Protein AF-A0A7W9YML4-F1 (afdb_monomer_lite)

Radius of gyration: 13.92 Å; chains: 1; bounding box: 31×34×32 Å

Foldseek 3Di:
DWWFWADDLAPFIKIKDKDFPADDVQKTWIWIWIDGHPRTQDTDGHQIDGPPDDPFLSRLVVLLVLLQAVVNDDPVVCPPHDPSSNVCNVRHSVSSNCLQADPVRDGDRGRPVRTDDD

Structure (mmCIF, N/CA/C/O backbone):
data_AF-A0A7W9YML4-F1
#
_entry.id   AF-A0A7W9YML4-F1
#
loop_
_atom_site.group_PDB
_atom_site.id
_atom_site.type_symbol
_atom_site.label_atom_id
_atom_site.label_alt_id
_atom_site.label_comp_id
_atom_site.label_asym_id
_atom_site.label_entity_id
_atom_site.label_seq_id
_atom_site.pdbx_PDB_ins_code
_atom_site.Cartn_x
_atom_site.Cartn_y
_atom_site.Cartn_z
_atom_site.occupancy
_atom_site.B_iso_or_equiv
_atom_site.auth_seq_id
_atom_site.auth_comp_id
_atom_site.auth_asym_id
_atom_site.auth_atom_id
_atom_site.pdbx_PDB_model_num
ATOM 1 N N . MET A 1 1 ? -2.468 -3.670 -14.581 1.00 91.25 1 MET A N 1
ATOM 2 C CA . MET A 1 1 ? -3.275 -3.411 -13.379 1.00 91.25 1 MET A CA 1
ATOM 3 C C . MET A 1 1 ? -3.252 -4.678 -12.562 1.00 91.25 1 MET A C 1
ATOM 5 O O . MET A 1 1 ? -3.529 -5.729 -13.132 1.00 91.25 1 MET A O 1
ATOM 9 N N . SER A 1 2 ? -2.879 -4.559 -11.294 1.00 96.81 2 SER A N 1
ATOM 10 C CA . SER A 1 2 ? -2.786 -5.661 -10.343 1.00 96.81 2 SER A CA 1
ATOM 11 C C . SER A 1 2 ? -3.450 -5.300 -9.026 1.00 96.81 2 SER A C 1
ATOM 13 O O . SER A 1 2 ? -3.319 -4.171 -8.556 1.00 96.81 2 SER A O 1
ATOM 15 N N . THR A 1 3 ? -4.125 -6.277 -8.438 1.00 98.06 3 THR A N 1
ATOM 16 C CA . THR A 1 3 ? -5.005 -6.145 -7.283 1.00 98.06 3 THR A CA 1
ATOM 17 C C . THR A 1 3 ? -4.518 -7.040 -6.154 1.00 98.06 3 THR A C 1
ATOM 19 O O . THR A 1 3 ? -4.294 -8.243 -6.329 1.00 98.06 3 THR A O 1
ATOM 22 N N . PHE A 1 4 ? -4.395 -6.443 -4.974 1.00 97.94 4 PHE A N 1
ATOM 23 C CA . PHE A 1 4 ? -3.920 -7.074 -3.752 1.00 97.94 4 PHE A CA 1
ATOM 24 C C . PHE A 1 4 ? -4.995 -6.940 -2.678 1.00 97.94 4 PHE A C 1
ATOM 26 O O . PHE A 1 4 ? -5.379 -5.826 -2.319 1.00 97.94 4 PHE A O 1
ATOM 33 N N . PHE A 1 5 ? -5.485 -8.070 -2.174 1.00 98.12 5 PHE A N 1
ATOM 34 C CA . PHE A 1 5 ? -6.494 -8.127 -1.123 1.00 98.12 5 PHE A CA 1
ATOM 35 C C . PHE A 1 5 ? -5.845 -8.524 0.200 1.00 98.12 5 PHE A C 1
ATOM 37 O O . PHE A 1 5 ? -5.348 -9.640 0.358 1.00 98.12 5 PHE A O 1
ATOM 44 N N . ILE A 1 6 ? -5.845 -7.592 1.147 1.00 97.50 6 ILE A N 1
ATOM 45 C CA . ILE A 1 6 ? -5.165 -7.712 2.431 1.00 97.50 6 ILE A CA 1
ATOM 46 C C . ILE A 1 6 ? -6.236 -7.772 3.518 1.00 97.50 6 ILE A C 1
ATOM 48 O O . ILE A 1 6 ? -6.978 -6.815 3.734 1.00 97.50 6 ILE A O 1
ATOM 52 N N . ASP A 1 7 ? -6.325 -8.907 4.201 1.00 96.88 7 ASP A N 1
ATOM 53 C CA . ASP A 1 7 ? -7.326 -9.159 5.237 1.00 96.88 7 ASP A CA 1
ATOM 54 C C . ASP A 1 7 ? -6.679 -9.749 6.495 1.00 96.88 7 ASP A C 1
ATOM 56 O O . ASP A 1 7 ? -5.583 -10.307 6.447 1.00 96.88 7 ASP A O 1
ATOM 60 N N . GLY A 1 8 ? -7.353 -9.605 7.636 1.00 95.38 8 GLY A N 1
ATOM 61 C CA . GLY A 1 8 ? -6.918 -10.157 8.923 1.00 95.38 8 GLY A CA 1
ATOM 62 C C . GLY A 1 8 ? -5.955 -9.284 9.735 1.00 95.38 8 GLY A C 1
ATOM 63 O O . GLY A 1 8 ? -5.650 -9.637 10.873 1.00 95.38 8 GLY A O 1
ATOM 64 N N . PHE A 1 9 ? -5.516 -8.141 9.203 1.00 94.81 9 PHE A N 1
ATOM 65 C CA . PHE A 1 9 ? -4.646 -7.190 9.914 1.00 94.81 9 PHE A CA 1
ATOM 66 C C . PHE A 1 9 ? -5.427 -6.085 10.629 1.00 94.81 9 PHE A C 1
ATOM 68 O O . PHE A 1 9 ? -5.034 -5.614 11.690 1.00 94.81 9 PHE A O 1
ATOM 75 N N . THR A 1 10 ? -6.570 -5.700 10.076 1.00 95.38 10 THR A N 1
ATOM 76 C CA . THR A 1 10 ? -7.428 -4.611 10.551 1.00 95.38 10 THR A CA 1
ATOM 77 C C . THR A 1 10 ? -8.885 -5.077 10.618 1.00 95.38 10 THR A C 1
ATOM 79 O O . THR A 1 10 ? -9.230 -6.093 10.016 1.00 95.38 10 THR A O 1
ATOM 82 N N . PRO A 1 11 ? -9.788 -4.356 11.316 1.00 94.88 11 PRO A N 1
ATOM 83 C CA . PRO A 1 11 ? -11.203 -4.741 11.381 1.00 94.88 11 PRO A CA 1
ATOM 84 C C . PRO A 1 11 ? -11.923 -4.765 10.023 1.00 94.88 11 PRO A C 1
ATOM 86 O O . PRO A 1 11 ? -12.918 -5.470 9.868 1.00 94.88 11 PRO A O 1
ATOM 89 N N . LYS A 1 12 ? -11.450 -3.965 9.061 1.00 94.88 12 LYS A N 1
ATOM 90 C CA . LYS A 1 12 ? -11.873 -3.989 7.656 1.00 94.88 12 LYS A CA 1
ATOM 91 C C . LYS A 1 12 ? -10.714 -4.496 6.809 1.00 94.88 12 LYS A C 1
ATOM 93 O O . LYS A 1 12 ? -9.577 -4.149 7.110 1.00 94.88 12 LYS A O 1
ATOM 98 N N . SER A 1 13 ? -11.014 -5.243 5.754 1.00 97.31 13 SER A N 1
ATOM 99 C CA . SER A 1 13 ? -10.041 -5.605 4.725 1.00 97.31 13 SER A CA 1
ATOM 100 C C . SER A 1 13 ? -9.643 -4.390 3.890 1.00 97.31 13 SER A C 1
ATOM 102 O O . SER A 1 13 ? -10.453 -3.477 3.681 1.00 97.31 13 SER A O 1
ATOM 104 N N . HIS A 1 14 ? -8.448 -4.437 3.316 1.00 98.38 14 HIS A N 1
ATOM 105 C CA . HIS A 1 14 ? -7.938 -3.414 2.416 1.00 98.38 14 HIS A CA 1
ATOM 106 C C . HIS A 1 14 ? -7.674 -3.988 1.035 1.00 98.38 14 HIS A C 1
ATOM 108 O O . HIS A 1 14 ? -7.209 -5.116 0.890 1.00 98.38 14 HIS A O 1
ATOM 114 N N . THR A 1 15 ? -7.974 -3.195 0.013 1.00 98.44 15 THR A N 1
ATOM 115 C CA . THR A 1 15 ? -7.652 -3.539 -1.375 1.00 98.44 15 THR A CA 1
ATOM 116 C C . THR A 1 15 ? -6.696 -2.497 -1.917 1.00 98.44 15 THR A C 1
ATOM 118 O O . THR A 1 15 ? -7.037 -1.316 -1.945 1.00 98.44 15 THR A O 1
ATOM 121 N N . LEU A 1 16 ? -5.507 -2.930 -2.327 1.00 98.44 16 LEU A N 1
ATOM 122 C CA . LEU A 1 16 ? -4.537 -2.100 -3.027 1.00 98.44 16 LEU A CA 1
ATOM 123 C C . LEU A 1 16 ? -4.554 -2.477 -4.506 1.00 98.44 16 LEU A C 1
ATOM 125 O O . LEU A 1 16 ? -4.342 -3.635 -4.861 1.00 98.44 16 LEU A O 1
ATOM 129 N N . ILE A 1 17 ? -4.790 -1.495 -5.364 1.00 98.12 17 ILE A N 1
ATOM 130 C CA . ILE A 1 17 ? -4.689 -1.629 -6.815 1.00 98.12 17 ILE A CA 1
ATOM 131 C C . ILE A 1 17 ? -3.476 -0.827 -7.260 1.00 98.12 17 ILE A C 1
ATOM 133 O O . ILE A 1 17 ? -3.301 0.303 -6.815 1.00 98.12 17 ILE A O 1
ATOM 137 N N . ILE A 1 18 ? -2.656 -1.395 -8.141 1.00 97.44 18 ILE A N 1
ATOM 138 C CA . ILE A 1 18 ? -1.554 -0.690 -8.802 1.00 97.44 18 ILE A CA 1
ATOM 139 C C . ILE A 1 18 ? -1.608 -0.878 -10.315 1.00 97.44 18 ILE A C 1
ATOM 141 O O . ILE A 1 18 ? -2.002 -1.930 -10.829 1.00 97.44 18 ILE A O 1
ATOM 145 N N . GLU A 1 19 ? -1.179 0.130 -11.061 1.00 96.12 19 GLU A N 1
ATOM 146 C CA . GLU A 1 19 ? -1.133 0.073 -12.520 1.00 96.12 19 GLU A CA 1
ATOM 147 C C . GLU A 1 19 ? 0.040 0.899 -13.071 1.00 96.12 19 GLU A C 1
ATOM 149 O O . GLU A 1 19 ? 0.371 1.939 -12.505 1.00 96.12 19 GLU A O 1
ATOM 154 N N . PRO A 1 20 ? 0.698 0.474 -14.168 1.00 95.00 20 PRO A N 1
ATOM 155 C CA . PRO A 1 20 ? 1.682 1.317 -14.837 1.00 95.00 20 PRO A CA 1
ATOM 156 C C . PRO A 1 20 ? 1.059 2.647 -15.293 1.00 95.00 20 PRO A C 1
ATOM 158 O O . PRO A 1 20 ? 0.121 2.662 -16.086 1.00 95.00 20 PRO A O 1
ATOM 161 N N . ALA A 1 21 ? 1.620 3.770 -14.846 1.00 94.38 21 ALA A N 1
ATOM 162 C CA . ALA A 1 21 ? 1.151 5.125 -15.161 1.00 94.38 21 ALA A CA 1
ATOM 163 C C . ALA A 1 21 ? 2.110 5.906 -16.079 1.00 94.38 21 ALA A C 1
ATOM 165 O O . ALA A 1 21 ? 1.881 7.074 -16.397 1.00 94.38 21 ALA A O 1
ATOM 166 N N . GLY A 1 22 ? 3.203 5.278 -16.514 1.00 88.69 22 GLY A N 1
ATOM 167 C CA . GLY A 1 22 ? 4.161 5.848 -17.455 1.00 88.69 22 GLY A CA 1
ATOM 168 C C . GLY A 1 22 ? 5.595 5.454 -17.131 1.00 88.69 22 GLY A C 1
ATOM 169 O O . GLY A 1 22 ? 5.855 4.645 -16.247 1.00 88.69 22 GLY A O 1
ATOM 170 N N . ALA A 1 23 ? 6.545 6.047 -17.848 1.00 83.44 23 ALA A N 1
ATOM 171 C CA . ALA A 1 23 ? 7.966 5.841 -17.604 1.00 83.44 23 ALA A CA 1
ATOM 172 C C . ALA A 1 23 ? 8.741 7.150 -17.775 1.00 83.44 23 ALA A C 1
ATOM 174 O O . ALA A 1 23 ? 8.473 7.941 -18.682 1.00 83.44 23 ALA A O 1
ATOM 175 N N . TYR A 1 24 ? 9.732 7.348 -16.913 1.00 76.19 24 TYR A N 1
ATOM 176 C CA . TYR A 1 24 ? 10.761 8.375 -17.029 1.00 76.19 24 TYR A CA 1
ATOM 177 C C . TYR A 1 24 ? 12.090 7.734 -17.454 1.00 76.19 24 TYR A C 1
ATOM 179 O O . TYR A 1 24 ? 12.273 6.520 -17.330 1.00 76.19 24 TYR A O 1
ATOM 187 N N . PRO A 1 25 ? 13.081 8.518 -17.916 1.00 76.88 25 PRO A N 1
ATOM 188 C CA . PRO A 1 25 ? 14.427 7.995 -18.096 1.00 76.88 25 PRO A CA 1
ATOM 189 C C . PRO A 1 25 ? 14.921 7.361 -16.785 1.00 76.88 25 PRO A C 1
ATOM 191 O O . PRO A 1 25 ? 15.104 8.063 -15.794 1.00 76.88 25 PRO A O 1
ATOM 194 N N . GLN A 1 26 ? 15.154 6.044 -16.806 1.00 84.44 26 GLN A N 1
ATOM 195 C CA . GLN A 1 26 ? 15.640 5.214 -15.688 1.00 84.44 26 GLN A CA 1
ATOM 196 C C . GLN A 1 26 ? 14.614 4.824 -14.603 1.00 84.44 26 GLN A C 1
ATOM 198 O O . GLN A 1 26 ? 15.010 4.153 -13.650 1.00 84.44 26 GLN A O 1
ATOM 203 N N . ARG A 1 27 ? 13.326 5.183 -14.722 1.00 91.94 27 ARG A N 1
ATOM 204 C CA . ARG A 1 27 ? 12.284 4.801 -13.745 1.00 91.94 27 ARG A CA 1
ATOM 205 C C . ARG A 1 27 ? 10.938 4.525 -14.403 1.00 91.94 27 ARG A C 1
ATOM 207 O O . ARG A 1 27 ? 10.614 5.124 -15.424 1.00 91.94 27 ARG A O 1
ATOM 214 N N . GLU A 1 28 ? 10.134 3.684 -13.776 1.00 94.19 28 GLU A N 1
ATOM 215 C CA . GLU A 1 28 ? 8.721 3.498 -14.124 1.00 94.19 28 GLU A CA 1
ATOM 216 C C . GLU A 1 28 ? 7.850 4.220 -13.097 1.00 94.19 28 GLU A C 1
ATOM 218 O O . GLU A 1 28 ? 8.224 4.313 -11.928 1.00 94.19 28 GLU A O 1
ATOM 223 N N . ASN A 1 29 ? 6.718 4.758 -13.544 1.00 95.19 29 ASN A N 1
ATOM 224 C CA . ASN A 1 29 ? 5.708 5.342 -12.673 1.00 95.19 29 ASN A CA 1
ATOM 225 C C . ASN A 1 29 ? 4.511 4.419 -12.576 1.00 95.19 29 ASN A C 1
ATOM 227 O O . ASN A 1 29 ? 4.110 3.796 -13.562 1.00 95.19 29 ASN A O 1
ATOM 231 N N . TRP A 1 30 ? 3.881 4.455 -11.416 1.00 96.75 30 TRP A N 1
ATOM 232 C CA . TRP A 1 30 ? 2.735 3.642 -11.085 1.00 96.75 30 TRP A CA 1
ATOM 233 C C . TRP A 1 30 ? 1.645 4.512 -10.481 1.00 96.75 30 TRP A C 1
ATOM 235 O O . TRP A 1 30 ? 1.917 5.428 -9.698 1.00 96.75 30 TRP A O 1
ATOM 245 N N . SER A 1 31 ? 0.411 4.229 -10.875 1.00 97.50 31 SER A N 1
ATOM 246 C CA . SER A 1 31 ? -0.763 4.661 -10.144 1.00 97.50 31 SER A CA 1
ATOM 247 C C . SER A 1 31 ? -1.098 3.652 -9.065 1.00 97.50 31 SER A C 1
ATOM 249 O O . SER A 1 31 ? -0.752 2.472 -9.164 1.00 97.50 31 SER A O 1
ATOM 251 N N . TYR A 1 32 ? -1.764 4.138 -8.028 1.00 98.12 32 TYR A N 1
ATOM 252 C CA . TYR A 1 32 ? -2.281 3.307 -6.962 1.00 98.12 32 TYR A CA 1
ATOM 253 C C . TYR A 1 32 ? -3.640 3.803 -6.492 1.00 98.12 32 TYR A C 1
ATOM 255 O O . TYR A 1 32 ? -3.930 4.999 -6.548 1.00 98.12 32 TYR A O 1
ATOM 263 N N . GLU A 1 33 ? -4.429 2.873 -5.972 1.00 98.56 33 GLU A N 1
ATOM 264 C CA . GLU A 1 33 ? -5.646 3.132 -5.212 1.00 98.56 33 GLU A CA 1
ATOM 265 C C . GLU A 1 33 ? -5.672 2.201 -3.996 1.0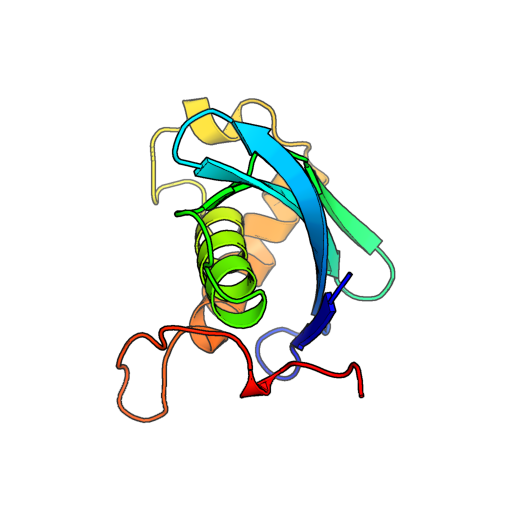0 98.56 33 GLU A C 1
ATOM 267 O O . GLU A 1 33 ? -5.508 0.989 -4.140 1.00 98.56 33 GLU A O 1
ATOM 272 N N . LEU A 1 34 ? -5.866 2.756 -2.798 1.00 98.50 34 LEU A N 1
ATOM 273 C CA . LEU A 1 34 ? -6.022 1.998 -1.559 1.00 98.50 34 LEU A CA 1
ATOM 274 C C . LEU A 1 34 ? -7.430 2.184 -1.005 1.00 98.50 34 LEU A C 1
ATOM 276 O O . LEU A 1 34 ? -7.829 3.296 -0.649 1.00 98.50 34 LEU A O 1
ATOM 280 N N . PHE A 1 35 ? -8.142 1.073 -0.865 1.00 98.50 35 PHE A N 1
ATOM 281 C CA . PHE A 1 35 ? -9.479 1.008 -0.293 1.00 98.50 35 PHE A CA 1
ATOM 282 C C . PHE A 1 35 ? -9.458 0.380 1.105 1.00 98.50 35 PHE A C 1
ATOM 284 O O . PHE A 1 35 ? -8.673 -0.530 1.363 1.00 98.50 35 PHE A O 1
ATOM 291 N N . SER A 1 36 ? -10.356 0.829 1.986 1.00 97.69 36 SER A N 1
ATOM 292 C CA . SER A 1 36 ? -10.710 0.180 3.259 1.00 97.69 36 SER A CA 1
ATOM 293 C C . SER A 1 36 ? -12.186 -0.220 3.216 1.00 97.69 36 SER A C 1
ATOM 295 O O . SER A 1 36 ? -13.080 0.631 3.283 1.00 97.69 36 SER A O 1
ATOM 297 N N . GLY A 1 37 ? -12.461 -1.514 3.041 1.00 95.88 37 GLY A N 1
ATOM 298 C CA . GLY A 1 37 ? -13.758 -1.967 2.528 1.00 95.88 37 GLY A CA 1
ATOM 299 C C . GLY A 1 37 ? -14.050 -1.331 1.162 1.00 95.88 37 GLY A C 1
ATOM 300 O O . GLY A 1 37 ? -13.202 -1.370 0.278 1.00 95.88 37 GLY A O 1
ATOM 301 N N . ASP A 1 38 ? -15.214 -0.694 1.013 1.00 95.62 38 ASP A N 1
ATOM 302 C CA . ASP A 1 38 ? -15.624 -0.010 -0.230 1.00 95.62 38 ASP A CA 1
ATOM 303 C C . ASP A 1 38 ? -15.185 1.469 -0.304 1.00 95.62 38 ASP A C 1
ATOM 305 O O . ASP A 1 38 ? -15.497 2.174 -1.265 1.00 95.62 38 ASP A O 1
ATOM 309 N N . GLN A 1 39 ? -14.503 1.983 0.724 1.00 97.00 39 GLN A N 1
ATOM 310 C CA . GLN A 1 39 ? -14.103 3.388 0.796 1.00 97.00 39 GLN A CA 1
ATOM 311 C C . GLN A 1 39 ? -12.702 3.579 0.214 1.00 97.00 39 GLN A C 1
ATOM 313 O O . GLN A 1 39 ? -11.741 3.039 0.756 1.00 97.00 39 GLN A O 1
ATOM 318 N N . LEU A 1 40 ? -12.578 4.395 -0.837 1.00 97.94 40 LEU A N 1
ATOM 319 C CA . LEU A 1 40 ? -11.284 4.859 -1.343 1.00 97.94 40 LEU A CA 1
ATOM 320 C C . LEU A 1 40 ? -10.647 5.818 -0.329 1.00 97.94 40 LEU A C 1
ATOM 322 O O . LEU A 1 40 ? -11.258 6.823 0.035 1.00 97.94 40 LEU A O 1
ATOM 326 N N . ILE A 1 41 ? -9.433 5.504 0.118 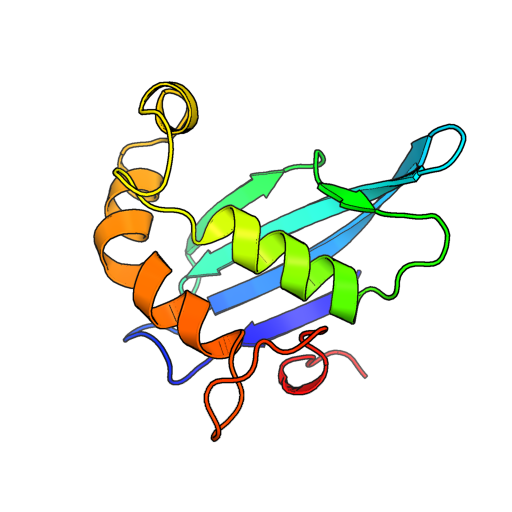1.00 97.88 41 ILE A N 1
ATOM 327 C CA . ILE A 1 41 ? -8.692 6.289 1.113 1.00 97.88 41 ILE A CA 1
ATOM 328 C C . ILE A 1 41 ? -7.576 7.081 0.441 1.00 97.88 41 ILE A C 1
ATOM 330 O O . ILE A 1 41 ? -7.479 8.293 0.622 1.00 97.88 41 ILE A O 1
ATOM 334 N N . PHE A 1 42 ? -6.750 6.415 -0.364 1.00 97.94 42 PHE A N 1
ATOM 335 C CA . PHE A 1 42 ? -5.657 7.055 -1.089 1.00 97.94 42 PHE A CA 1
ATOM 336 C C . PHE A 1 42 ? -5.708 6.696 -2.562 1.00 97.94 42 PHE A C 1
ATOM 338 O O . PHE A 1 42 ? -6.019 5.564 -2.920 1.00 97.94 42 PHE A O 1
ATOM 345 N N . SER A 1 43 ? -5.345 7.655 -3.404 1.00 97.81 43 SER A N 1
ATOM 346 C CA . SER A 1 43 ? -5.102 7.431 -4.822 1.00 97.81 43 SER A CA 1
ATOM 347 C C . SER A 1 43 ? -4.021 8.382 -5.308 1.00 97.81 43 SER A C 1
ATOM 349 O O . SER A 1 43 ? -4.027 9.553 -4.919 1.00 97.81 43 SER A O 1
ATOM 351 N N . GLY A 1 44 ? -3.148 7.920 -6.192 1.00 96.25 44 GLY A N 1
ATOM 352 C CA . GLY A 1 44 ? -2.067 8.741 -6.728 1.00 96.25 44 GLY A CA 1
ATOM 353 C C . GLY A 1 44 ? -1.421 8.131 -7.962 1.00 96.25 44 GLY A C 1
ATOM 354 O O . GLY A 1 44 ? -1.791 7.046 -8.401 1.00 96.25 44 GLY A O 1
ATOM 355 N N . THR A 1 45 ? -0.466 8.860 -8.540 1.00 95.56 45 THR A N 1
ATOM 356 C CA . THR A 1 45 ? 0.322 8.454 -9.725 1.00 95.56 45 THR A CA 1
ATOM 357 C C . THR A 1 45 ? 1.813 8.748 -9.552 1.00 95.56 45 THR A C 1
ATOM 359 O O . THR A 1 45 ? 2.540 8.964 -10.523 1.00 95.56 45 THR A O 1
ATOM 362 N N . ASP A 1 46 ? 2.246 8.868 -8.303 1.00 91.81 46 ASP A N 1
ATOM 363 C CA . ASP A 1 46 ? 3.540 9.387 -7.865 1.00 91.81 46 ASP A CA 1
ATOM 364 C C . ASP A 1 46 ? 4.475 8.296 -7.317 1.00 91.81 46 ASP A C 1
ATOM 366 O O . ASP A 1 46 ? 5.579 8.589 -6.855 1.00 91.81 46 ASP A O 1
ATOM 370 N N . VAL A 1 47 ? 4.089 7.023 -7.442 1.00 94.25 47 VAL A N 1
ATOM 371 C CA . VAL A 1 47 ? 4.951 5.892 -7.087 1.00 94.25 47 VAL A CA 1
ATOM 372 C C . VAL A 1 47 ? 5.937 5.634 -8.218 1.00 94.25 47 VAL A C 1
ATOM 374 O O . VAL A 1 47 ? 5.555 5.287 -9.333 1.00 94.25 47 VAL A O 1
ATOM 377 N N . GLY A 1 48 ? 7.229 5.782 -7.927 1.00 94.19 48 GLY A N 1
ATOM 378 C CA . GLY A 1 48 ? 8.302 5.521 -8.882 1.00 94.19 48 GLY A CA 1
ATOM 379 C C . GLY A 1 48 ? 9.117 4.279 -8.528 1.00 94.19 48 GLY A C 1
ATOM 380 O O . GLY A 1 48 ? 9.671 4.212 -7.431 1.00 94.19 48 GLY A O 1
ATOM 381 N N . SER A 1 49 ? 9.338 3.370 -9.476 1.00 94.62 49 SER A N 1
ATOM 382 C CA . SER A 1 49 ? 10.165 2.165 -9.297 1.00 94.62 49 SER A CA 1
ATOM 383 C C . SER A 1 49 ? 11.407 2.161 -10.201 1.00 94.62 49 SER A C 1
ATOM 385 O O . SER A 1 49 ? 11.473 2.919 -11.177 1.00 94.62 49 SER A O 1
ATOM 387 N N . PRO A 1 50 ? 12.414 1.311 -9.917 1.00 93.56 50 PRO A N 1
ATOM 388 C CA . PRO A 1 50 ? 13.388 0.902 -10.925 1.00 93.56 50 PRO A CA 1
ATOM 389 C C . PRO A 1 50 ? 12.689 0.293 -12.148 1.00 93.56 50 PRO A C 1
ATOM 391 O O . PRO A 1 50 ? 11.612 -0.290 -12.016 1.00 93.56 50 PRO A O 1
ATOM 394 N N . ILE A 1 51 ? 13.316 0.406 -13.322 1.00 91.06 51 ILE A N 1
ATOM 395 C CA . ILE A 1 51 ? 12.820 -0.244 -14.545 1.00 91.06 51 ILE A CA 1
ATOM 396 C C . ILE A 1 51 ? 12.789 -1.759 -14.340 1.00 91.06 51 ILE A C 1
ATOM 398 O O . ILE A 1 51 ? 13.812 -2.350 -13.983 1.00 91.06 51 ILE A O 1
ATOM 402 N N . GLY A 1 52 ? 11.643 -2.376 -14.630 1.00 90.06 52 GLY A N 1
ATOM 403 C CA . GLY A 1 52 ? 11.465 -3.823 -14.553 1.00 90.06 52 GLY A CA 1
ATOM 404 C C . GLY A 1 52 ? 11.186 -4.343 -13.144 1.00 90.06 52 GLY A C 1
ATOM 405 O O . GLY A 1 52 ? 11.288 -5.551 -12.929 1.00 90.06 52 GLY A O 1
ATOM 406 N N . ALA A 1 53 ? 10.847 -3.460 -12.199 1.00 94.19 53 ALA A N 1
ATOM 407 C CA . ALA A 1 53 ? 10.315 -3.875 -10.906 1.00 94.19 53 ALA A CA 1
ATOM 408 C C . ALA A 1 53 ? 9.008 -4.654 -11.104 1.00 94.19 53 ALA A C 1
ATOM 410 O O . ALA A 1 53 ? 8.182 -4.311 -11.955 1.00 94.19 53 ALA A O 1
ATOM 411 N N . ARG A 1 54 ? 8.813 -5.713 -10.321 1.00 95.25 54 ARG A N 1
ATOM 412 C CA . ARG A 1 54 ? 7.573 -6.487 -10.365 1.00 95.25 54 ARG A CA 1
ATOM 413 C C . ARG A 1 54 ? 6.460 -5.712 -9.681 1.00 95.25 54 ARG A C 1
ATOM 415 O O . ARG A 1 54 ? 6.682 -5.046 -8.676 1.00 95.25 54 ARG A O 1
ATOM 422 N N . GLU A 1 55 ? 5.239 -5.889 -10.172 1.00 96.12 55 GLU A N 1
ATOM 423 C CA . GLU A 1 55 ? 4.037 -5.311 -9.562 1.00 96.12 55 GLU A CA 1
ATOM 424 C C . GLU A 1 55 ? 3.956 -5.640 -8.062 1.00 96.12 55 GLU A C 1
ATOM 426 O O . GLU A 1 55 ? 3.711 -4.760 -7.249 1.00 96.12 55 GLU A O 1
ATOM 431 N N . ASP A 1 56 ? 4.271 -6.875 -7.672 1.00 97.06 56 ASP A N 1
ATOM 432 C CA . ASP A 1 56 ? 4.228 -7.303 -6.269 1.00 97.06 56 ASP A CA 1
ATOM 433 C C . ASP A 1 56 ? 5.214 -6.513 -5.375 1.00 97.06 56 ASP A C 1
ATOM 435 O O . ASP A 1 56 ? 4.901 -6.208 -4.224 1.00 97.06 56 ASP A O 1
ATOM 439 N N . GLU A 1 57 ? 6.388 -6.150 -5.905 1.00 97.00 57 GLU A N 1
ATOM 440 C CA . GLU A 1 57 ? 7.406 -5.343 -5.210 1.00 97.00 57 GLU A CA 1
ATOM 441 C C . GLU A 1 57 ? 6.969 -3.873 -5.122 1.00 97.00 57 GLU A C 1
ATOM 443 O O . GLU A 1 57 ? 7.117 -3.219 -4.087 1.00 97.00 57 GLU A O 1
ATOM 448 N N . VAL A 1 58 ? 6.384 -3.351 -6.206 1.00 97.06 58 VAL A N 1
ATOM 449 C CA . VAL A 1 58 ? 5.816 -1.996 -6.256 1.00 97.06 58 VAL A CA 1
ATOM 450 C C . VAL A 1 58 ? 4.670 -1.857 -5.258 1.00 97.06 58 VAL A C 1
ATOM 452 O O . VAL A 1 58 ? 4.578 -0.841 -4.567 1.00 97.06 58 VAL A O 1
ATOM 455 N N . ALA A 1 59 ? 3.822 -2.877 -5.143 1.00 97.69 59 ALA A N 1
ATOM 456 C CA . ALA A 1 59 ? 2.718 -2.913 -4.198 1.00 97.69 59 ALA A CA 1
ATOM 457 C C . ALA A 1 59 ? 3.224 -2.880 -2.748 1.00 97.69 59 ALA A C 1
ATOM 459 O O . ALA A 1 59 ? 2.729 -2.079 -1.958 1.00 97.69 59 ALA A O 1
ATOM 460 N N . ALA A 1 60 ? 4.256 -3.665 -2.411 1.00 97.31 60 ALA A N 1
ATOM 461 C CA . ALA A 1 60 ? 4.874 -3.635 -1.082 1.00 97.31 60 ALA A CA 1
ATOM 462 C C . ALA A 1 60 ? 5.454 -2.256 -0.741 1.00 97.31 60 ALA A C 1
ATOM 464 O O . ALA A 1 60 ? 5.188 -1.716 0.334 1.00 97.31 60 ALA A O 1
ATOM 465 N N . ALA A 1 61 ? 6.194 -1.649 -1.673 1.00 96.38 61 ALA A N 1
ATOM 466 C CA . ALA A 1 61 ? 6.760 -0.315 -1.482 1.00 96.38 61 ALA A CA 1
ATOM 467 C C . ALA A 1 61 ? 5.673 0.764 -1.333 1.00 96.38 61 ALA A C 1
ATOM 469 O O . ALA A 1 61 ? 5.786 1.645 -0.480 1.00 96.38 61 ALA A O 1
ATOM 470 N N . THR A 1 62 ? 4.608 0.674 -2.135 1.00 97.50 62 THR A N 1
ATOM 471 C CA . THR A 1 62 ? 3.456 1.584 -2.075 1.00 97.50 62 THR A CA 1
ATOM 472 C C . THR A 1 62 ? 2.749 1.460 -0.737 1.00 97.50 62 THR A C 1
ATOM 474 O O . THR A 1 62 ? 2.468 2.469 -0.098 1.00 97.50 62 THR A O 1
ATOM 477 N N . LEU A 1 63 ? 2.501 0.234 -0.273 1.00 97.25 63 LEU A N 1
ATOM 478 C CA . LEU A 1 63 ? 1.849 0.018 1.007 1.00 97.25 63 LEU A CA 1
ATOM 479 C C . LEU A 1 63 ? 2.694 0.560 2.160 1.00 97.25 63 LEU A C 1
ATOM 481 O O . LEU A 1 63 ? 2.156 1.277 2.994 1.00 97.25 63 LEU A O 1
ATOM 485 N N . GLY A 1 64 ? 4.010 0.319 2.152 1.00 95.31 64 GLY A N 1
ATOM 486 C CA . GLY A 1 64 ? 4.921 0.869 3.158 1.00 95.31 64 GLY A CA 1
ATOM 487 C C . GLY A 1 64 ? 4.883 2.399 3.231 1.00 95.31 64 GLY A C 1
ATOM 488 O O . GLY A 1 64 ? 4.887 2.959 4.324 1.00 95.31 64 GLY A O 1
ATOM 489 N N . PHE A 1 65 ? 4.781 3.071 2.081 1.00 93.69 65 PHE A N 1
ATOM 490 C CA . PHE A 1 65 ? 4.590 4.522 1.985 1.00 93.69 65 PHE A CA 1
ATOM 491 C C . PHE A 1 65 ? 3.222 4.984 2.523 1.00 93.69 65 PHE A C 1
ATOM 493 O O . PHE A 1 65 ? 3.148 5.960 3.270 1.00 93.69 65 PHE A O 1
ATOM 500 N N . LEU A 1 66 ? 2.138 4.279 2.188 1.00 95.94 66 LEU A N 1
ATOM 501 C CA . LEU A 1 66 ? 0.782 4.639 2.619 1.00 95.94 66 LEU A CA 1
ATOM 502 C C . LEU A 1 66 ? 0.535 4.374 4.107 1.00 95.94 66 LEU A C 1
ATOM 504 O O . LEU A 1 66 ? -0.330 5.009 4.706 1.00 95.94 66 LEU A O 1
ATOM 508 N N . THR A 1 67 ? 1.292 3.461 4.715 1.00 95.88 67 THR A N 1
ATOM 509 C CA . THR A 1 67 ? 1.165 3.113 6.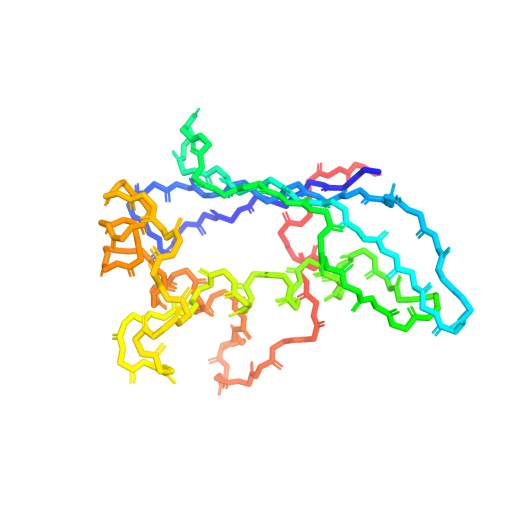134 1.00 95.88 67 THR A CA 1
ATOM 510 C C . THR A 1 67 ? 2.040 3.953 7.071 1.00 95.88 67 THR A C 1
ATOM 512 O O . THR A 1 67 ? 2.145 3.632 8.253 1.00 95.88 67 THR A O 1
ATOM 515 N N . VAL A 1 68 ? 2.665 5.029 6.584 1.00 92.50 68 VAL A N 1
ATOM 516 C CA . VAL A 1 68 ? 3.372 5.996 7.443 1.00 92.50 68 VAL A CA 1
ATOM 517 C C . VAL A 1 68 ? 2.350 6.808 8.250 1.00 92.50 68 VAL A C 1
ATOM 519 O O . VAL A 1 68 ? 1.344 7.271 7.707 1.00 92.50 68 VAL A O 1
ATOM 522 N N . ARG A 1 69 ? 2.600 6.997 9.551 1.00 90.19 69 ARG A N 1
ATOM 523 C CA . ARG A 1 69 ? 1.700 7.707 10.475 1.00 90.19 69 ARG A CA 1
ATOM 524 C C . ARG A 1 69 ? 2.250 9.051 10.941 1.00 90.19 69 ARG A C 1
ATOM 526 O O . ARG A 1 69 ? 3.468 9.250 10.938 1.00 90.19 69 ARG A O 1
ATOM 533 N N . PRO A 1 70 ? 1.380 9.960 11.422 1.00 86.31 70 PRO A N 1
ATOM 534 C CA . PRO A 1 70 ? 1.826 11.128 12.172 1.00 86.31 70 PRO A CA 1
ATOM 535 C C . PRO A 1 70 ? 2.773 10.717 13.309 1.00 86.31 70 PRO A C 1
ATOM 537 O O . PRO A 1 70 ? 2.420 9.893 14.154 1.00 86.31 70 PRO A O 1
ATOM 540 N N . GLY A 1 71 ? 3.986 11.272 13.307 1.00 85.44 71 GLY A N 1
ATOM 541 C CA . GLY A 1 71 ? 5.064 10.910 14.233 1.00 85.44 71 GLY A CA 1
ATOM 542 C C . GLY A 1 71 ? 6.122 9.949 13.674 1.00 85.44 71 GLY A C 1
ATOM 543 O O . GLY A 1 71 ? 7.221 9.910 14.225 1.00 85.44 71 GLY A O 1
ATOM 544 N N . ASP A 1 72 ? 5.852 9.237 12.573 1.00 86.81 72 ASP A N 1
ATOM 545 C CA . ASP A 1 72 ? 6.864 8.427 11.869 1.00 86.81 72 ASP A CA 1
ATOM 546 C C . ASP A 1 72 ? 7.764 9.299 10.969 1.00 86.81 72 ASP A C 1
ATOM 548 O O . ASP A 1 72 ? 8.903 8.939 10.663 1.00 86.81 72 ASP A O 1
ATOM 552 N N . THR A 1 73 ? 7.256 10.458 10.541 1.00 89.75 73 THR A N 1
ATOM 553 C CA . THR A 1 73 ? 7.961 11.453 9.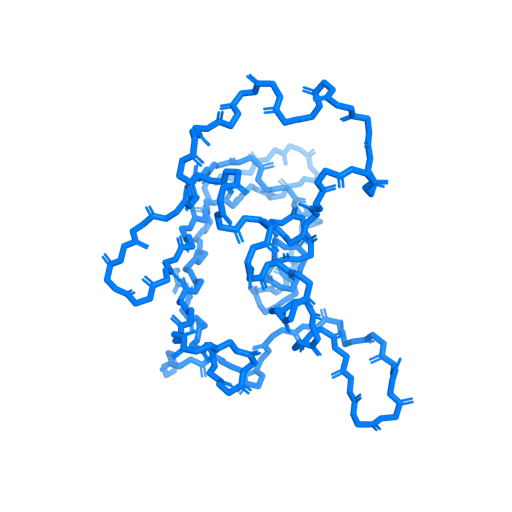723 1.00 89.75 73 THR A CA 1
ATOM 554 C C . THR A 1 73 ? 7.507 12.876 10.072 1.00 89.75 73 THR A C 1
ATOM 556 O O . THR A 1 73 ? 6.709 13.066 10.991 1.00 89.75 73 THR A O 1
ATOM 559 N N . ASP A 1 74 ? 8.034 13.872 9.361 1.00 90.12 74 ASP A N 1
ATOM 560 C CA . ASP A 1 74 ? 7.728 15.285 9.581 1.00 90.12 74 ASP A CA 1
ATOM 561 C C . ASP A 1 74 ? 6.251 15.604 9.294 1.00 90.12 74 ASP A C 1
ATOM 563 O O . ASP A 1 74 ? 5.682 15.156 8.298 1.00 90.12 74 ASP A O 1
ATOM 567 N N . ASP A 1 75 ? 5.643 16.457 10.125 1.00 89.50 75 ASP A N 1
ATOM 568 C CA . ASP A 1 75 ? 4.225 16.843 10.021 1.00 89.50 75 ASP A CA 1
ATOM 569 C C . ASP A 1 75 ? 3.854 17.445 8.652 1.00 89.50 75 ASP A C 1
ATOM 571 O O . ASP A 1 75 ? 2.711 17.334 8.204 1.00 89.50 75 ASP A O 1
ATOM 575 N N . GLU A 1 76 ? 4.819 18.060 7.957 1.00 91.50 76 GLU A N 1
ATOM 576 C CA . GLU A 1 76 ? 4.631 18.616 6.611 1.00 91.50 76 GLU A CA 1
ATOM 577 C C . GLU A 1 76 ? 4.177 17.557 5.599 1.00 91.50 76 GLU A C 1
ATOM 579 O O . GLU A 1 76 ? 3.409 17.875 4.688 1.00 91.50 76 GLU A O 1
ATOM 584 N N . TYR A 1 77 ? 4.577 16.297 5.792 1.00 87.19 77 TYR A N 1
ATOM 585 C CA . TYR A 1 77 ? 4.155 15.169 4.964 1.00 87.19 77 TYR A CA 1
ATOM 586 C C . TYR A 1 77 ? 2.629 14.994 4.962 1.00 87.19 77 TYR A C 1
ATOM 588 O O . TYR A 1 77 ? 2.017 14.756 3.923 1.00 87.19 77 TYR A O 1
ATOM 596 N N . PHE A 1 78 ? 1.999 15.199 6.119 1.00 91.50 78 PHE A N 1
ATOM 597 C CA . PHE A 1 78 ? 0.562 15.017 6.318 1.00 91.50 78 PHE A CA 1
ATOM 598 C C . PHE A 1 78 ? -0.254 16.278 6.015 1.00 91.50 78 PHE A C 1
ATOM 600 O O . PHE A 1 78 ? -1.480 16.255 6.089 1.00 91.50 78 PHE A O 1
ATOM 607 N N . SER A 1 79 ? 0.391 17.389 5.646 1.00 91.88 79 SER A N 1
ATOM 608 C CA . SER A 1 79 ? -0.284 18.677 5.420 1.00 91.88 79 SER A CA 1
ATOM 609 C C . SER A 1 79 ? -1.326 18.650 4.294 1.00 91.88 79 SER A C 1
ATOM 611 O O . SER A 1 79 ? -2.266 19.445 4.304 1.00 91.88 79 SER A O 1
ATOM 613 N N . ALA A 1 80 ? -1.169 17.733 3.336 1.00 91.25 80 ALA A N 1
ATOM 614 C CA . ALA A 1 80 ? -2.088 17.538 2.219 1.00 91.25 80 ALA A CA 1
ATOM 615 C C . ALA A 1 80 ? -3.169 16.476 2.488 1.00 91.25 80 ALA A C 1
ATOM 617 O O . ALA A 1 80 ? -4.029 16.263 1.632 1.00 91.25 80 ALA A O 1
ATOM 618 N N . TYR A 1 81 ? -3.130 15.797 3.639 1.00 94.31 81 TYR A N 1
ATOM 619 C CA . TYR A 1 81 ? -4.066 14.720 3.939 1.00 94.31 81 TYR A CA 1
ATOM 620 C C . TYR A 1 81 ? -5.434 15.289 4.315 1.00 94.31 81 TYR A C 1
ATOM 622 O O . TYR A 1 81 ? -5.568 16.285 5.030 1.00 94.31 81 TYR A O 1
ATOM 630 N N . THR A 1 82 ? -6.473 14.613 3.844 1.00 95.75 82 THR A N 1
ATOM 631 C CA . THR A 1 82 ? -7.851 14.846 4.281 1.00 95.75 82 THR A CA 1
ATOM 632 C C . THR A 1 82 ? -8.058 14.352 5.718 1.00 95.75 82 THR A C 1
ATOM 634 O O . THR A 1 82 ? -7.327 13.466 6.173 1.00 95.75 82 THR A O 1
ATOM 637 N N . PRO A 1 83 ? -9.060 14.872 6.451 1.00 95.38 83 PRO A N 1
ATOM 638 C CA . PRO A 1 83 ? -9.403 14.357 7.776 1.00 95.38 83 PRO A CA 1
ATOM 639 C C . PRO A 1 83 ? -9.627 12.839 7.797 1.00 95.38 83 PRO A C 1
ATOM 641 O O . PRO A 1 83 ? -9.156 12.168 8.710 1.00 95.38 83 PRO A O 1
ATOM 644 N N . GLU A 1 84 ? -10.272 12.292 6.766 1.00 95.12 84 GLU A N 1
ATOM 645 C CA . GLU A 1 84 ? -10.550 10.862 6.624 1.00 95.12 84 GLU A CA 1
ATOM 646 C C . GLU A 1 84 ? -9.267 10.036 6.442 1.00 95.12 84 GLU A C 1
ATOM 648 O O . GLU A 1 84 ? -9.152 8.936 6.980 1.00 95.12 84 GLU A O 1
ATOM 653 N N . GLN A 1 85 ? -8.277 10.566 5.718 1.00 96.38 85 GLN A N 1
ATOM 654 C CA . GLN A 1 85 ? -6.964 9.930 5.575 1.00 96.38 85 GLN A CA 1
ATOM 655 C C . GLN A 1 85 ? -6.180 9.950 6.889 1.00 96.38 85 GLN A C 1
ATOM 657 O O . GLN A 1 85 ? -5.544 8.958 7.232 1.00 96.38 85 GLN A O 1
ATOM 662 N N . ILE A 1 86 ? -6.246 11.049 7.648 1.00 94.81 86 ILE A N 1
ATOM 663 C CA . ILE A 1 86 ? -5.610 11.139 8.970 1.00 94.81 86 ILE A CA 1
ATOM 664 C C . ILE A 1 86 ? -6.247 10.156 9.956 1.00 94.81 86 ILE A C 1
ATOM 666 O O . ILE A 1 86 ? -5.529 9.451 10.663 1.00 94.81 86 ILE A O 1
ATOM 670 N N . GLU A 1 87 ? -7.579 10.086 10.000 1.00 95.00 87 GLU A N 1
ATOM 671 C CA . GLU A 1 87 ? -8.307 9.114 10.823 1.00 95.00 87 GLU A CA 1
ATOM 672 C C . GLU A 1 87 ? -7.907 7.681 10.449 1.00 95.00 87 GLU A C 1
ATOM 674 O O . GLU A 1 87 ? -7.509 6.903 11.315 1.00 95.00 87 GLU A O 1
ATOM 679 N N . TRP A 1 88 ? -7.877 7.367 9.150 1.00 96.50 88 TRP A N 1
ATOM 680 C CA . TRP A 1 88 ? -7.419 6.067 8.667 1.00 96.50 88 TRP A CA 1
ATOM 681 C C . TRP A 1 88 ? -5.973 5.755 9.085 1.00 96.50 88 TRP A C 1
ATOM 683 O O . TRP A 1 88 ? -5.692 4.636 9.519 1.00 96.50 88 TRP A O 1
ATOM 693 N N . CYS A 1 89 ? -5.053 6.722 8.999 1.00 95.12 89 CYS A N 1
ATOM 694 C CA . CYS A 1 89 ? -3.662 6.527 9.416 1.00 95.12 89 CYS A CA 1
ATOM 695 C C . CYS A 1 89 ? -3.559 6.175 10.903 1.00 95.12 89 CYS A C 1
ATOM 697 O O . CYS A 1 89 ? -2.798 5.284 11.276 1.00 95.12 89 CYS A O 1
ATOM 699 N N . ASN A 1 90 ? -4.340 6.843 11.750 1.00 93.25 90 ASN A N 1
ATOM 700 C CA . ASN A 1 90 ? -4.333 6.586 13.188 1.00 93.25 90 ASN A CA 1
ATOM 701 C C . ASN A 1 90 ? -4.914 5.207 13.536 1.00 93.25 90 ASN A C 1
ATOM 703 O O . ASN A 1 90 ? -4.380 4.526 14.410 1.00 93.25 90 ASN A O 1
ATOM 707 N N . ASP A 1 91 ? -5.965 4.782 12.833 1.00 94.50 91 ASP A N 1
ATOM 708 C CA . ASP A 1 91 ? -6.722 3.575 13.181 1.00 94.50 91 ASP A CA 1
ATOM 709 C C . ASP A 1 91 ? -6.203 2.294 12.513 1.00 94.50 91 ASP A C 1
ATOM 711 O O . ASP A 1 91 ? -6.429 1.187 13.016 1.00 94.50 91 ASP A O 1
ATOM 715 N N . HIS A 1 92 ? -5.551 2.406 11.352 1.00 96.31 92 HIS A N 1
ATOM 716 C CA . HIS A 1 92 ? -5.294 1.253 10.484 1.00 96.31 92 HIS A CA 1
ATOM 717 C C . HIS A 1 92 ? -3.852 1.110 10.012 1.00 96.31 92 HIS A C 1
ATOM 719 O O . HIS A 1 92 ? -3.409 -0.024 9.840 1.00 96.31 92 HIS A O 1
ATOM 725 N N . ALA A 1 93 ? -3.115 2.204 9.810 1.00 95.19 93 ALA A N 1
ATOM 726 C CA . ALA A 1 93 ? -1.828 2.148 9.115 1.00 95.19 93 ALA A CA 1
ATOM 727 C C . ALA A 1 93 ? -0.800 1.227 9.794 1.00 95.19 93 ALA A C 1
ATOM 729 O O . ALA A 1 93 ? -0.201 0.395 9.122 1.00 95.19 93 ALA A O 1
ATOM 730 N N . GLU A 1 94 ? -0.643 1.311 11.120 1.00 94.81 94 GLU A N 1
ATOM 731 C CA . GLU A 1 94 ? 0.309 0.463 11.861 1.00 94.81 94 GLU A CA 1
ATOM 732 C C . GLU A 1 94 ? -0.012 -1.022 11.737 1.00 94.81 94 GLU A C 1
ATOM 734 O O . GLU A 1 94 ? 0.864 -1.834 11.452 1.00 94.81 94 GLU A O 1
ATOM 739 N N . TYR A 1 95 ? -1.280 -1.374 11.932 1.00 96.00 95 TYR A N 1
ATOM 740 C CA . TYR A 1 95 ? -1.716 -2.760 11.868 1.00 96.00 95 TYR A CA 1
ATOM 741 C C . TYR A 1 95 ? -1.624 -3.311 10.447 1.00 96.00 95 TYR A C 1
ATOM 743 O O . TYR A 1 95 ? -1.178 -4.438 10.252 1.00 96.00 95 TYR A O 1
ATOM 751 N N . LEU A 1 96 ? -1.992 -2.511 9.443 1.00 96.62 96 LEU A N 1
ATOM 752 C CA . LEU A 1 96 ? -1.878 -2.912 8.046 1.00 96.62 96 LEU A CA 1
ATOM 753 C C . LEU A 1 96 ? -0.412 -3.093 7.631 1.00 96.62 96 LEU A C 1
ATOM 755 O O . LEU A 1 96 ? -0.107 -4.036 6.904 1.00 96.62 96 LEU A O 1
ATOM 759 N N . ALA A 1 97 ? 0.511 -2.268 8.141 1.00 96.00 97 ALA A N 1
ATOM 760 C CA . ALA A 1 97 ? 1.945 -2.420 7.893 1.00 96.00 97 ALA A CA 1
ATOM 761 C C . ALA A 1 97 ? 2.491 -3.778 8.362 1.00 96.00 97 ALA A C 1
ATOM 763 O O . ALA A 1 97 ? 3.484 -4.251 7.816 1.00 96.00 97 ALA A O 1
ATOM 764 N N . CYS A 1 98 ? 1.839 -4.452 9.318 1.00 95.38 98 CYS A N 1
ATOM 765 C CA . CYS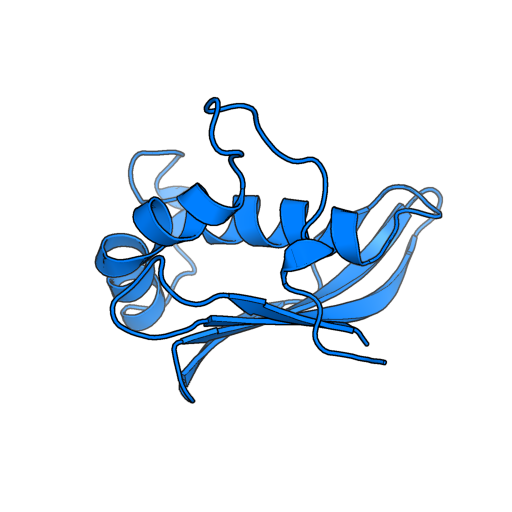 A 1 98 ? 2.242 -5.793 9.743 1.00 95.38 98 CYS A CA 1
ATOM 766 C C . CYS A 1 98 ? 2.205 -6.826 8.606 1.00 95.38 98 CYS A C 1
ATOM 768 O O . CYS A 1 98 ? 2.936 -7.809 8.679 1.00 95.38 98 CYS A O 1
ATOM 770 N N . CYS A 1 99 ? 1.425 -6.612 7.538 1.00 95.00 99 CYS A N 1
ATOM 771 C CA . CYS A 1 99 ? 1.430 -7.516 6.384 1.00 95.00 99 CYS A CA 1
ATOM 772 C C . CYS A 1 99 ? 2.746 -7.480 5.584 1.00 95.00 99 CYS A C 1
ATOM 774 O O . CYS A 1 99 ? 3.004 -8.392 4.797 1.00 95.00 99 CYS A O 1
ATOM 776 N N . LEU A 1 100 ? 3.584 -6.460 5.819 1.00 96.12 100 LEU A N 1
ATOM 777 C CA . LEU A 1 100 ? 4.931 -6.321 5.266 1.00 96.12 100 LEU A CA 1
ATOM 778 C C . LEU A 1 100 ? 5.983 -7.099 6.068 1.00 96.12 100 LEU A C 1
ATOM 780 O O . LEU A 1 100 ? 7.171 -6.988 5.772 1.00 96.12 100 LEU A O 1
ATOM 784 N N . PHE A 1 101 ? 5.579 -7.893 7.060 1.00 95.00 101 PHE A N 1
ATOM 785 C CA . PHE A 1 101 ? 6.481 -8.714 7.858 1.00 95.00 101 PHE A CA 1
ATOM 786 C C . PHE A 1 101 ? 6.059 -10.186 7.829 1.00 95.00 101 PHE A C 1
ATOM 788 O O . PHE A 1 101 ? 4.873 -10.511 7.862 1.00 95.00 101 PHE A O 1
ATOM 795 N N . ASP A 1 102 ? 7.042 -11.084 7.764 1.00 92.00 102 ASP A N 1
ATOM 796 C CA . ASP A 1 102 ? 6.824 -12.526 7.869 1.00 92.00 102 ASP A CA 1
ATOM 797 C C . ASP A 1 102 ? 6.605 -12.974 9.330 1.00 92.00 102 ASP A C 1
ATOM 799 O O . ASP A 1 102 ? 6.712 -12.194 10.279 1.00 92.00 102 ASP A O 1
ATOM 803 N N . GLU A 1 103 ? 6.328 -14.266 9.532 1.00 88.50 103 GLU A N 1
ATOM 804 C CA . GLU A 1 103 ? 6.112 -14.857 10.864 1.00 88.50 103 GLU A CA 1
ATOM 805 C C . GLU A 1 103 ? 7.317 -14.732 11.818 1.00 88.50 103 GLU A C 1
ATOM 807 O O . GLU A 1 103 ? 7.166 -14.850 13.034 1.00 88.50 103 GLU A O 1
ATOM 812 N N . ASN A 1 104 ? 8.511 -14.480 11.277 1.00 90.25 104 ASN A N 1
ATOM 813 C CA . ASN A 1 104 ? 9.748 -14.294 12.028 1.00 90.25 104 ASN A CA 1
ATOM 814 C C . ASN A 1 104 ? 10.062 -12.806 12.273 1.00 90.25 104 ASN A C 1
ATOM 816 O O . ASN A 1 104 ? 11.073 -12.496 12.906 1.00 90.25 104 ASN A O 1
ATOM 820 N N . GLY A 1 105 ? 9.216 -11.891 11.789 1.00 89.19 105 GLY A N 1
ATOM 821 C CA . GLY A 1 105 ? 9.402 -10.446 11.884 1.00 89.19 105 GLY A CA 1
ATOM 822 C C . GLY A 1 105 ? 10.361 -9.863 10.842 1.00 89.19 105 GLY A C 1
ATOM 823 O O . GLY A 1 105 ? 10.804 -8.726 11.005 1.00 89.19 105 GLY A O 1
ATOM 824 N N . ASN A 1 106 ? 10.707 -10.602 9.784 1.00 91.50 106 ASN A N 1
ATOM 825 C CA . ASN A 1 106 ? 11.505 -10.060 8.686 1.00 91.50 106 ASN A CA 1
ATOM 826 C C . ASN A 1 106 ? 10.614 -9.301 7.709 1.00 91.50 106 ASN A C 1
ATOM 828 O O . ASN A 1 106 ? 9.524 -9.759 7.379 1.00 91.50 106 ASN A O 1
ATOM 832 N N . CYS A 1 107 ? 11.111 -8.178 7.191 1.00 91.44 107 CYS A N 1
ATOM 833 C CA . CYS A 1 107 ? 10.418 -7.438 6.143 1.00 91.44 107 CYS A CA 1
ATOM 834 C C . CYS A 1 107 ? 10.334 -8.284 4.861 1.00 91.44 107 CYS A C 1
ATOM 836 O O . CYS A 1 107 ? 11.362 -8.777 4.381 1.00 91.44 107 CYS A O 1
ATOM 838 N N . VAL A 1 108 ? 9.130 -8.448 4.311 1.00 92.69 108 VAL A N 1
ATOM 839 C CA . VAL A 1 108 ? 8.937 -9.072 2.998 1.00 92.69 108 VAL A CA 1
ATOM 840 C C . VAL A 1 108 ? 9.240 -8.070 1.889 1.00 92.69 108 VAL A C 1
ATOM 842 O O . VAL A 1 108 ? 9.082 -6.861 2.044 1.00 92.69 108 VAL A O 1
ATOM 845 N N . THR A 1 109 ? 9.695 -8.573 0.746 1.00 90.75 109 THR A N 1
ATOM 846 C CA . THR A 1 109 ? 10.090 -7.734 -0.395 1.00 90.75 109 THR A CA 1
ATOM 847 C C . THR A 1 109 ? 8.959 -7.492 -1.393 1.00 90.75 109 THR A C 1
ATOM 849 O O . THR A 1 109 ? 9.107 -6.644 -2.268 1.00 90.75 109 THR A O 1
ATOM 852 N N . ASP A 1 110 ? 7.854 -8.237 -1.292 1.00 94.56 110 ASP A N 1
ATOM 853 C CA . ASP A 1 110 ? 6.712 -8.152 -2.201 1.00 94.56 110 ASP A CA 1
ATOM 854 C C . ASP A 1 110 ? 5.383 -8.549 -1.522 1.00 94.56 110 ASP A C 1
ATOM 856 O O . ASP A 1 110 ? 5.380 -9.138 -0.441 1.00 94.56 110 ASP A O 1
ATOM 860 N N . LEU A 1 111 ? 4.251 -8.213 -2.156 1.00 95.75 111 LEU A N 1
ATOM 861 C CA . LEU A 1 111 ? 2.896 -8.576 -1.707 1.00 95.75 111 LEU A CA 1
ATOM 862 C C . LEU A 1 111 ? 2.282 -9.747 -2.492 1.00 95.75 111 LEU A C 1
ATOM 864 O O . LEU A 1 111 ? 1.059 -9.877 -2.551 1.00 95.75 111 LEU A O 1
ATOM 868 N N . SER A 1 112 ? 3.090 -10.625 -3.093 1.00 95.75 112 SER A N 1
ATOM 869 C CA . SER A 1 112 ? 2.577 -11.716 -3.940 1.00 95.75 112 SER A CA 1
ATOM 870 C C . SER A 1 112 ? 1.608 -12.656 -3.208 1.00 95.75 112 SER A C 1
ATOM 872 O O . SER A 1 112 ? 0.679 -13.173 -3.824 1.00 95.75 112 SER A O 1
ATOM 874 N N . ALA A 1 113 ? 1.756 -12.817 -1.888 1.00 94.94 113 ALA A N 1
ATOM 875 C CA . ALA A 1 113 ? 0.852 -13.606 -1.046 1.00 94.94 113 ALA A CA 1
ATOM 876 C C . ALA A 1 113 ? -0.592 -13.065 -0.988 1.00 94.94 113 ALA A C 1
ATOM 878 O O . ALA A 1 113 ? -1.510 -13.821 -0.676 1.00 94.94 113 ALA A O 1
ATOM 879 N N . TYR A 1 114 ? -0.789 -11.779 -1.293 1.00 96.50 114 TYR A N 1
ATOM 880 C CA . TYR A 1 114 ? -2.084 -11.090 -1.247 1.00 96.50 114 TYR A CA 1
ATOM 881 C C . TYR A 1 114 ? -2.661 -10.809 -2.638 1.00 96.50 114 TYR A C 1
ATOM 883 O O . TYR A 1 114 ? -3.743 -10.234 -2.753 1.00 96.50 114 TYR A O 1
ATOM 891 N N . ARG A 1 115 ? -1.950 -11.174 -3.710 1.00 97.19 115 ARG A N 1
ATOM 892 C CA . ARG A 1 115 ? -2.403 -10.948 -5.086 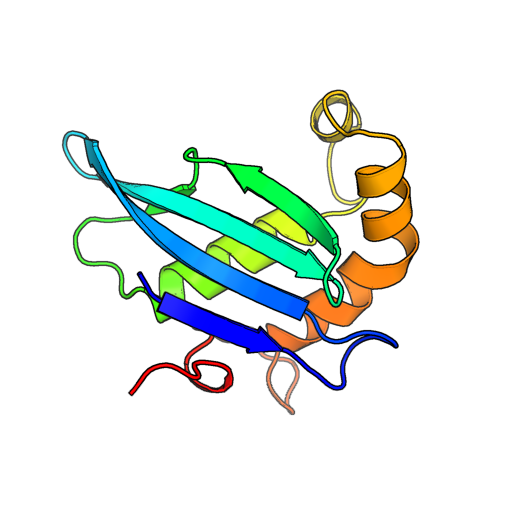1.00 97.19 115 ARG A CA 1
ATOM 893 C C . ARG A 1 115 ? -3.615 -11.830 -5.396 1.00 97.19 115 ARG A C 1
ATOM 895 O O . ARG A 1 115 ? -3.585 -13.031 -5.137 1.00 97.19 115 ARG A O 1
ATOM 902 N N . ILE A 1 116 ? -4.663 -11.240 -5.972 1.00 95.62 116 ILE A N 1
ATOM 903 C CA . ILE A 1 116 ? -5.919 -11.949 -6.291 1.00 95.62 116 ILE A CA 1
ATOM 904 C C . ILE A 1 116 ? -6.262 -12.000 -7.783 1.00 95.62 116 ILE A C 1
ATOM 906 O O . ILE A 1 116 ? -7.241 -12.645 -8.162 1.00 95.62 116 ILE A O 1
ATOM 910 N N . ASP A 1 117 ? -5.456 -11.366 -8.632 1.00 81.56 117 ASP A N 1
ATOM 911 C CA . ASP A 1 117 ? -5.600 -11.495 -10.082 1.00 81.56 117 ASP A CA 1
ATOM 912 C C . ASP A 1 117 ? -4.968 -12.810 -10.593 1.00 81.56 117 ASP A C 1
ATOM 914 O O . ASP A 1 117 ? -3.953 -13.244 -10.038 1.00 81.56 117 ASP A O 1
ATOM 918 N N . PRO A 1 118 ? -5.557 -13.453 -11.622 1.00 56.56 118 PRO A N 1
ATOM 919 C CA . PRO A 1 118 ? -5.091 -14.724 -12.188 1.00 56.56 118 PRO A CA 1
ATOM 920 C C . PRO A 1 118 ? -3.798 -14.636 -13.012 1.00 56.56 118 PRO A C 1
ATOM 922 O O . PRO A 1 118 ? -3.491 -13.555 -13.565 1.00 56.56 118 PRO A O 1
#

Sequence (118 aa):
MSTFFIDGFTPKSHTLIIEPAGAYPQRENWSYELFSGDQLIFSGTDVGSPIGAREDEVAAATLGFLTVRPGDTDDEYFSAYTPEQIEWCNDHAEYLACCLFDENGNCVTDLSAYRIDP

Secondary structure (DSSP, 8-state):
-EEEEE-SSSSS-EEEEEEEEEEETTEEEEEEEEEETTEEEEEEEEEEEETT--HHHHHHHHHHHHT--BTTB-GGGGGG--HHHHHHIIIIIHHHHGGGB-TTSPBPS--GGGB---

Organism: NCBI:txid1472723

pLDDT: mean 93.8, std 5.38, range [56.56, 98.56]